Protein AF-A0A9K3H9P5-F1 (afdb_monomer_lite)

Structure (mmCIF, N/CA/C/O backbone):
data_AF-A0A9K3H9P5-F1
#
_entry.id   AF-A0A9K3H9P5-F1
#
loop_
_atom_site.group_PDB
_atom_site.id
_atom_site.type_symbol
_atom_site.label_atom_id
_atom_site.label_alt_id
_atom_site.label_comp_id
_atom_site.label_asym_id
_atom_site.label_entity_id
_atom_site.label_seq_id
_atom_site.pdbx_PDB_ins_code
_atom_site.Cartn_x
_atom_site.Cartn_y
_atom_site.Cartn_z
_atom_site.occupancy
_atom_site.B_iso_or_equiv
_atom_site.auth_seq_id
_atom_site.auth_comp_id
_atom_site.auth_asym_id
_atom_site.auth_atom_id
_atom_site.pdbx_PDB_model_num
ATOM 1 N N . MET A 1 1 ? -7.269 -19.040 4.824 1.00 66.69 1 MET A N 1
ATOM 2 C CA . MET A 1 1 ? -6.256 -19.480 3.832 1.00 66.69 1 MET A CA 1
ATOM 3 C C . MET A 1 1 ? -5.964 -18.325 2.887 1.00 66.69 1 MET A C 1
ATOM 5 O O . MET A 1 1 ? -6.893 -17.826 2.265 1.00 66.69 1 MET A O 1
ATOM 9 N N . MET A 1 2 ? -4.709 -17.875 2.817 1.00 79.00 2 MET A N 1
ATOM 10 C CA . MET A 1 2 ? -4.292 -16.757 1.960 1.00 79.00 2 MET A CA 1
ATOM 11 C C . MET A 1 2 ? -4.251 -17.195 0.491 1.00 79.00 2 MET A C 1
ATOM 13 O O . MET A 1 2 ? -3.777 -18.291 0.189 1.00 79.00 2 MET A O 1
ATOM 17 N N . ARG A 1 3 ? -4.756 -16.349 -0.413 1.00 87.69 3 ARG A N 1
ATOM 18 C CA . ARG A 1 3 ? -4.780 -16.605 -1.860 1.00 87.69 3 ARG A CA 1
ATOM 19 C C . ARG A 1 3 ? -3.902 -15.594 -2.581 1.00 87.69 3 ARG A C 1
ATOM 21 O O . ARG A 1 3 ? -3.906 -14.416 -2.242 1.00 87.69 3 ARG A O 1
ATOM 28 N N . PHE A 1 4 ? -3.178 -16.071 -3.585 1.00 90.00 4 PHE A N 1
ATOM 29 C CA . PHE A 1 4 ? -2.303 -15.254 -4.411 1.00 90.00 4 PHE A CA 1
ATOM 30 C C . PHE A 1 4 ? -2.855 -15.179 -5.825 1.00 90.00 4 PHE A C 1
ATOM 32 O O . PHE A 1 4 ? -3.209 -16.202 -6.408 1.00 90.00 4 PHE A O 1
ATOM 39 N N . TYR A 1 5 ? -2.873 -13.972 -6.380 1.00 92.44 5 TYR A N 1
ATOM 40 C CA . TYR A 1 5 ? -3.270 -13.722 -7.758 1.00 92.44 5 TYR A CA 1
ATOM 41 C C . TYR A 1 5 ? -2.180 -12.916 -8.454 1.00 92.44 5 TYR A C 1
ATOM 43 O O . TYR A 1 5 ? -1.547 -12.049 -7.849 1.00 92.44 5 TYR A O 1
ATOM 51 N N . LYS A 1 6 ? -1.966 -13.205 -9.736 1.00 93.62 6 LYS A N 1
ATOM 52 C CA . LYS A 1 6 ? -1.082 -12.438 -10.611 1.00 93.62 6 LYS A CA 1
ATOM 53 C C . LYS A 1 6 ? -1.911 -11.893 -11.762 1.00 93.62 6 LYS A C 1
ATOM 55 O O . LYS A 1 6 ? -2.620 -12.650 -12.418 1.00 93.62 6 LYS A O 1
ATOM 60 N N . VAL A 1 7 ? -1.782 -10.597 -12.015 1.00 93.94 7 VAL A N 1
ATOM 61 C CA . VAL A 1 7 ? -2.417 -9.925 -13.148 1.00 93.94 7 VAL A CA 1
ATOM 62 C C . VAL A 1 7 ? -1.309 -9.418 -14.062 1.00 93.94 7 VAL A C 1
ATOM 64 O O . VAL A 1 7 ? -0.428 -8.686 -13.616 1.00 93.94 7 VAL A O 1
ATOM 67 N N . ASN A 1 8 ? -1.318 -9.849 -15.322 1.00 94.19 8 ASN A N 1
ATOM 68 C CA . ASN A 1 8 ? -0.375 -9.360 -16.324 1.00 94.19 8 ASN A CA 1
ATOM 69 C C . ASN A 1 8 ? -0.980 -8.127 -16.989 1.00 94.19 8 ASN A C 1
ATOM 71 O O . ASN A 1 8 ? -2.064 -8.219 -17.560 1.00 94.19 8 ASN A O 1
ATOM 75 N N . LEU A 1 9 ? -0.287 -6.99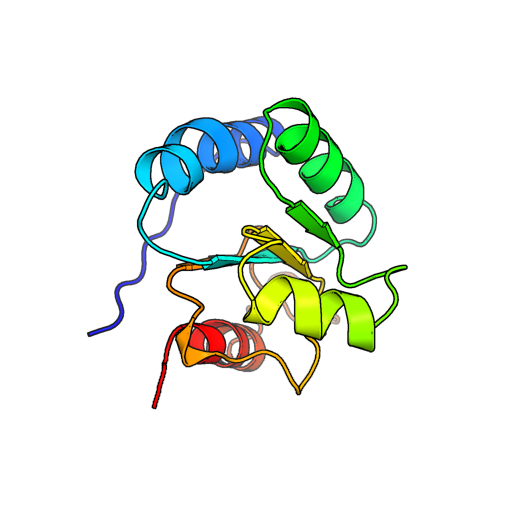4 -16.899 1.00 94.38 9 LEU A N 1
ATOM 76 C CA . LEU A 1 9 ? -0.742 -5.718 -17.441 1.00 94.38 9 LEU A CA 1
ATOM 77 C C . LEU A 1 9 ? 0.349 -5.138 -18.349 1.00 94.38 9 LEU A C 1
ATOM 79 O O . LEU A 1 9 ? 1.528 -5.268 -18.011 1.00 94.38 9 LEU A O 1
ATOM 83 N N . PRO A 1 10 ? -0.026 -4.560 -19.502 1.00 93.69 10 PRO A N 1
ATOM 84 C CA . PRO A 1 10 ? 0.934 -4.161 -20.532 1.00 93.69 10 PRO A CA 1
ATOM 85 C C . PRO A 1 10 ? 1.753 -2.923 -20.152 1.00 93.69 10 PRO A C 1
ATOM 87 O O . PRO A 1 10 ? 2.893 -2.788 -20.588 1.00 93.69 10 PRO A O 1
ATOM 90 N N . ASP A 1 11 ? 1.193 -2.037 -19.330 1.00 93.94 11 ASP A N 1
ATOM 91 C CA . ASP A 1 11 ? 1.782 -0.743 -19.007 1.00 93.94 11 ASP A CA 1
ATOM 92 C C . ASP A 1 11 ? 1.335 -0.232 -17.624 1.00 93.94 11 ASP A C 1
ATOM 94 O O . ASP A 1 11 ? 0.518 -0.841 -16.927 1.00 93.94 11 ASP A O 1
ATOM 98 N N . GLU A 1 12 ? 1.906 0.900 -17.222 1.00 91.00 12 GLU A N 1
ATOM 99 C CA . GLU A 1 12 ? 1.686 1.535 -15.925 1.00 91.00 12 GLU A CA 1
ATOM 100 C C . GLU A 1 12 ? 0.262 2.093 -15.759 1.00 91.00 12 GLU A C 1
ATOM 102 O O . GLU A 1 12 ? -0.357 1.920 -14.708 1.00 91.00 12 GLU A O 1
ATOM 107 N N . GLN A 1 13 ? -0.301 2.690 -16.811 1.00 93.19 13 GLN A N 1
ATOM 108 C CA . GLN A 1 13 ? -1.662 3.224 -16.797 1.00 93.19 13 GLN A CA 1
ATOM 109 C C . GLN A 1 13 ? -2.681 2.096 -16.607 1.00 93.19 13 GLN A C 1
ATOM 111 O O . GLN A 1 13 ? -3.643 2.229 -15.843 1.00 93.19 13 GLN A O 1
ATOM 116 N N . SER A 1 14 ? -2.438 0.953 -17.248 1.00 96.06 14 SER A N 1
ATOM 117 C CA . SER A 1 14 ? -3.235 -0.260 -17.084 1.00 96.06 14 SER A CA 1
ATOM 118 C C . SER A 1 14 ? -3.204 -0.781 -15.640 1.00 96.06 14 SER A C 1
ATOM 120 O O . SER A 1 14 ? -4.242 -1.209 -15.132 1.00 96.06 14 SER A O 1
ATOM 122 N N . LYS A 1 15 ? -2.061 -0.705 -14.933 1.00 95.25 15 LYS A N 1
ATOM 123 C CA . LYS A 1 15 ? -1.980 -1.055 -13.497 1.00 95.25 15 LYS A CA 1
ATOM 124 C C . LYS A 1 15 ? -2.867 -0.170 -12.640 1.00 95.25 15 LYS A C 1
ATOM 126 O O . LYS A 1 15 ? -3.657 -0.696 -11.856 1.00 95.25 15 LYS A O 1
ATOM 131 N N . ILE A 1 16 ? -2.749 1.148 -12.801 1.00 94.62 16 ILE A N 1
ATOM 132 C CA . ILE A 1 16 ? -3.536 2.128 -12.043 1.00 94.62 16 ILE A CA 1
ATOM 133 C C . ILE A 1 16 ? -5.028 1.879 -12.276 1.00 94.62 16 ILE A C 1
ATOM 135 O O . ILE A 1 16 ? -5.782 1.718 -11.319 1.00 94.62 16 ILE A O 1
ATOM 139 N N . THR A 1 17 ? -5.427 1.745 -13.542 1.00 94.56 17 THR A N 1
ATOM 140 C CA . THR A 1 17 ? -6.818 1.498 -13.952 1.00 94.56 17 THR A CA 1
ATOM 141 C C . THR A 1 17 ? -7.373 0.222 -13.319 1.00 94.56 17 THR A C 1
ATOM 143 O O . THR A 1 17 ? -8.454 0.233 -12.742 1.00 94.56 17 THR A O 1
ATOM 146 N N . VAL A 1 18 ? -6.630 -0.887 -13.360 1.00 95.06 18 VAL A N 1
ATOM 147 C CA . VAL A 1 18 ? -7.090 -2.160 -12.781 1.00 95.06 18 VAL A CA 1
ATOM 148 C C . VAL A 1 18 ? -7.163 -2.108 -11.258 1.00 95.06 18 VAL A C 1
ATOM 150 O O . VAL A 1 18 ? -8.109 -2.648 -10.681 1.00 95.06 18 VAL A O 1
ATOM 153 N N . ILE A 1 19 ? -6.202 -1.462 -10.596 1.00 94.25 19 ILE A N 1
ATOM 154 C CA . ILE A 1 19 ? -6.248 -1.293 -9.141 1.00 94.25 19 ILE A CA 1
ATOM 155 C C . ILE A 1 19 ? -7.484 -0.493 -8.750 1.00 94.25 19 ILE A C 1
ATOM 157 O O . ILE A 1 19 ? -8.250 -0.938 -7.903 1.00 94.25 19 ILE A O 1
ATOM 161 N N . ARG A 1 20 ? -7.702 0.640 -9.410 1.00 92.44 20 ARG A N 1
ATOM 162 C CA . ARG A 1 20 ? -8.805 1.558 -9.148 1.00 92.44 20 ARG A CA 1
ATOM 163 C C . ARG A 1 20 ? -10.174 0.945 -9.457 1.00 92.44 20 ARG A C 1
ATOM 165 O O . ARG A 1 20 ? -11.023 0.894 -8.577 1.00 92.44 20 ARG A O 1
ATOM 172 N N . ASP A 1 21 ? -10.378 0.446 -10.675 1.00 91.12 21 ASP A N 1
ATOM 173 C CA . ASP A 1 21 ? -11.717 0.108 -11.192 1.00 91.12 21 ASP A CA 1
ATOM 174 C C . ASP A 1 21 ? -12.128 -1.340 -10.946 1.00 91.12 21 ASP A C 1
ATOM 176 O O . ASP A 1 21 ? -13.293 -1.697 -11.110 1.00 91.12 21 ASP A O 1
ATOM 180 N N . LYS A 1 22 ? -11.170 -2.209 -10.614 1.00 91.06 22 LYS A N 1
ATOM 181 C CA . LYS A 1 22 ? -11.443 -3.630 -10.381 1.00 91.06 22 LYS A CA 1
ATOM 182 C C . LYS A 1 22 ? -11.070 -4.031 -8.970 1.00 91.06 22 LYS A C 1
ATOM 184 O O . LYS A 1 22 ? -11.921 -4.516 -8.243 1.00 91.06 22 LYS A O 1
ATOM 189 N N . ILE A 1 23 ? -9.813 -3.853 -8.572 1.00 90.75 23 ILE A N 1
ATOM 190 C CA . ILE A 1 23 ? -9.333 -4.402 -7.298 1.00 90.75 23 ILE A CA 1
ATOM 191 C C . ILE A 1 23 ? -9.959 -3.666 -6.109 1.00 90.75 23 ILE A C 1
ATOM 193 O O . ILE A 1 23 ? -10.508 -4.313 -5.223 1.00 90.75 23 ILE A O 1
ATOM 197 N N . LEU A 1 24 ? -9.888 -2.334 -6.092 1.00 90.25 24 LEU A N 1
ATOM 198 C CA . LEU A 1 24 ? -10.419 -1.519 -5.002 1.00 90.25 24 LEU A CA 1
ATOM 199 C C . LEU A 1 24 ? -11.943 -1.396 -5.075 1.00 90.25 24 LEU A C 1
ATOM 201 O O . LEU A 1 24 ? -12.585 -1.540 -4.042 1.00 90.25 24 LEU A O 1
ATOM 205 N N . ALA A 1 25 ? -12.518 -1.258 -6.274 1.00 85.50 25 ALA A N 1
ATOM 206 C CA . ALA A 1 25 ? -13.970 -1.203 -6.461 1.00 85.50 25 ALA A CA 1
ATOM 207 C C . ALA A 1 25 ? -14.679 -2.499 -6.020 1.00 85.50 25 ALA A C 1
ATOM 209 O O . ALA A 1 25 ? -15.666 -2.454 -5.296 1.00 85.50 25 ALA A O 1
ATOM 210 N N . LEU A 1 26 ? -14.150 -3.680 -6.378 1.00 78.94 26 LEU A N 1
ATOM 211 C CA . LEU A 1 26 ? -14.668 -4.959 -5.855 1.00 78.94 26 LEU A CA 1
ATOM 212 C C . LEU A 1 26 ? -14.342 -5.150 -4.365 1.00 78.94 26 LEU A C 1
ATOM 214 O O . LEU A 1 26 ? -14.943 -5.991 -3.698 1.00 78.94 26 LEU A O 1
ATOM 218 N N . GLY A 1 27 ? -13.355 -4.404 -3.867 1.00 68.50 27 GLY A N 1
ATOM 219 C CA . GLY A 1 27 ? -12.904 -4.391 -2.484 1.00 68.50 27 GLY A CA 1
ATOM 220 C C . GLY A 1 27 ? -13.684 -3.450 -1.567 1.00 68.50 27 GLY A C 1
ATOM 221 O O . GLY A 1 27 ? -13.408 -3.452 -0.363 1.00 68.50 27 GLY A O 1
ATOM 222 N N . GLU A 1 28 ? -14.643 -2.668 -2.077 1.00 61.47 28 GLU A N 1
ATOM 223 C CA . GLU A 1 28 ? -15.514 -1.815 -1.264 1.00 61.47 28 GLU A CA 1
ATOM 224 C C . GLU A 1 28 ? -16.333 -2.680 -0.291 1.00 61.47 28 GLU A C 1
ATOM 226 O O . GLU A 1 28 ? -17.345 -3.281 -0.631 1.00 61.47 28 GLU A O 1
ATOM 231 N N . GLY A 1 29 ? -15.826 -2.804 0.940 1.00 62.12 29 GLY A N 1
ATOM 232 C CA . GLY A 1 29 ? -16.391 -3.644 2.004 1.00 62.12 29 GLY A CA 1
ATOM 233 C C . GLY A 1 29 ? -15.444 -4.721 2.544 1.00 62.12 29 GLY A C 1
ATOM 234 O O . GLY A 1 29 ? -15.706 -5.274 3.607 1.00 62.12 29 GLY A O 1
ATOM 235 N N . ILE A 1 30 ? -14.315 -4.982 1.875 1.00 65.25 30 ILE A N 1
ATOM 236 C CA . ILE A 1 30 ? -13.387 -6.069 2.233 1.00 65.25 30 ILE A CA 1
ATOM 237 C C . ILE A 1 30 ? -12.394 -5.661 3.336 1.00 65.25 30 ILE A C 1
ATOM 239 O O . ILE A 1 30 ? -11.838 -6.535 3.985 1.00 65.25 30 ILE A O 1
ATOM 243 N N . GLY A 1 31 ? -12.220 -4.363 3.609 1.00 77.94 31 GLY A N 1
ATOM 244 C CA . GLY A 1 31 ? -11.386 -3.846 4.704 1.00 77.94 31 GLY A CA 1
ATOM 245 C C . GLY A 1 31 ? -10.344 -2.841 4.223 1.00 77.94 31 GLY A C 1
ATOM 246 O O . GLY A 1 31 ? -10.669 -1.993 3.381 1.00 77.94 31 GLY A O 1
ATOM 247 N N . GLN A 1 32 ? -9.128 -2.897 4.771 1.00 90.56 32 GLN A N 1
ATOM 248 C CA . GLN A 1 32 ? -8.031 -1.992 4.411 1.00 90.56 32 GLN A CA 1
ATOM 249 C C . GLN A 1 32 ? -7.005 -2.662 3.497 1.00 90.56 32 GLN A C 1
ATOM 251 O O . GLN A 1 32 ? -6.786 -3.876 3.551 1.00 90.56 32 GLN A O 1
ATOM 256 N N . THR A 1 33 ? -6.371 -1.854 2.649 1.00 92.12 33 THR A N 1
ATOM 257 C CA . THR A 1 33 ? -5.428 -2.308 1.624 1.00 92.12 33 THR A CA 1
ATOM 258 C C . THR A 1 33 ? -4.0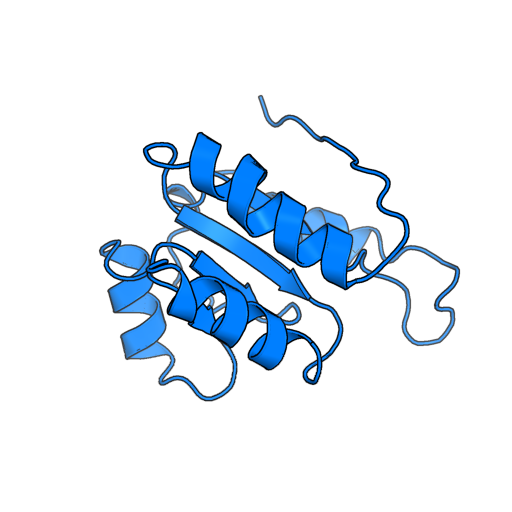72 -1.640 1.791 1.00 92.12 33 THR A C 1
ATOM 260 O O . THR A 1 33 ? -3.993 -0.424 1.961 1.00 92.12 33 THR A O 1
ATOM 263 N N . ILE A 1 34 ? -2.997 -2.421 1.660 1.00 93.38 34 ILE A N 1
ATOM 264 C CA . ILE A 1 34 ? -1.636 -1.889 1.520 1.00 93.38 34 ILE A CA 1
ATOM 265 C C . ILE A 1 34 ? -1.144 -2.140 0.096 1.00 93.38 34 ILE A C 1
ATOM 267 O O . ILE A 1 34 ? -1.149 -3.274 -0.384 1.00 93.38 34 ILE A O 1
ATOM 271 N N . ILE A 1 35 ? -0.690 -1.082 -0.571 1.00 94.50 35 ILE A N 1
ATOM 272 C CA . ILE A 1 35 ? -0.103 -1.131 -1.907 1.00 94.50 35 ILE A CA 1
ATOM 273 C C . ILE A 1 35 ? 1.396 -0.850 -1.807 1.00 94.50 35 ILE A C 1
ATOM 275 O O . ILE A 1 35 ? 1.821 0.247 -1.447 1.00 94.50 35 ILE A O 1
ATOM 279 N N . PHE A 1 36 ? 2.211 -1.839 -2.160 1.00 95.12 36 PHE A N 1
ATOM 280 C CA . PHE A 1 36 ? 3.661 -1.709 -2.193 1.00 95.12 36 PHE A CA 1
ATOM 281 C C . PHE A 1 36 ? 4.154 -1.308 -3.581 1.00 95.12 36 PHE A C 1
ATOM 283 O O . PHE A 1 36 ? 3.961 -2.042 -4.553 1.00 95.12 36 PHE A O 1
ATOM 290 N N . VAL A 1 37 ? 4.840 -0.171 -3.651 1.00 93.88 37 VAL A N 1
ATOM 291 C CA . VAL A 1 37 ? 5.493 0.375 -4.849 1.00 93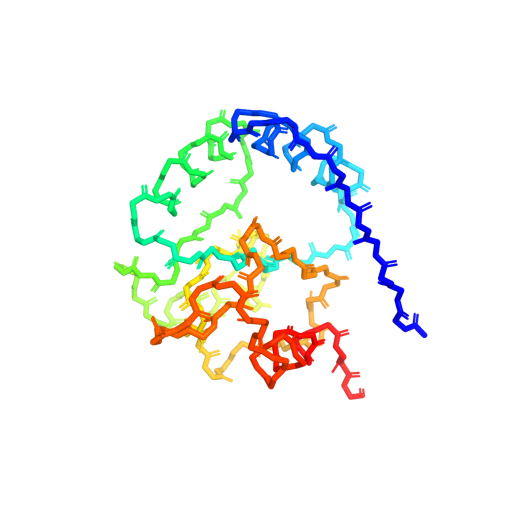.88 37 VAL A CA 1
ATOM 292 C C . VAL A 1 37 ? 7.006 0.383 -4.651 1.00 93.88 37 VAL A C 1
ATOM 294 O O . VAL A 1 37 ? 7.499 0.500 -3.536 1.00 93.88 37 VAL A O 1
ATOM 297 N N . ARG A 1 38 ? 7.789 0.276 -5.722 1.00 88.44 38 ARG A N 1
ATOM 298 C CA . ARG A 1 38 ? 9.257 0.321 -5.634 1.00 88.44 38 ARG A CA 1
ATOM 299 C C . ARG A 1 38 ? 9.774 1.757 -5.638 1.00 88.44 38 ARG A C 1
ATOM 301 O O . ARG A 1 38 ? 10.745 2.075 -4.959 1.00 88.44 38 ARG A O 1
ATOM 308 N N . SER A 1 39 ? 9.160 2.618 -6.448 1.00 83.31 39 SER A N 1
ATOM 309 C CA . SER A 1 39 ? 9.668 3.961 -6.728 1.00 83.31 39 SER A CA 1
ATOM 310 C C . SER A 1 39 ? 8.915 5.039 -5.960 1.00 83.31 39 SER A C 1
ATOM 312 O O . SER A 1 39 ? 7.693 5.150 -6.062 1.00 83.31 39 SER A O 1
AT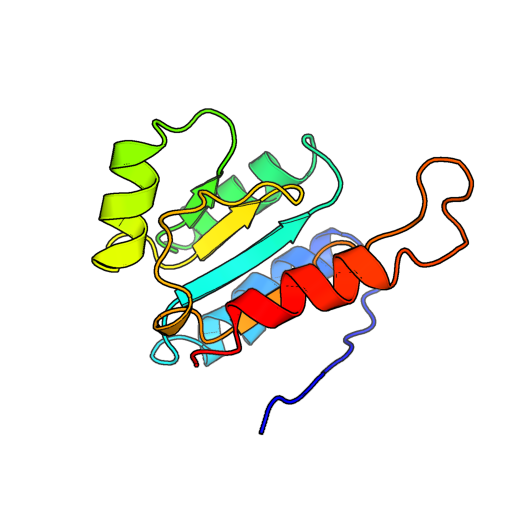OM 314 N N . LYS A 1 40 ? 9.668 5.936 -5.311 1.00 81.44 40 LYS A N 1
ATOM 315 C CA . LYS A 1 40 ? 9.127 7.178 -4.733 1.00 81.44 40 LYS A CA 1
ATOM 316 C C . LYS A 1 40 ? 8.508 8.112 -5.780 1.00 81.44 40 LYS A C 1
ATOM 318 O O . LYS A 1 40 ? 7.797 9.032 -5.412 1.00 81.44 40 LYS A O 1
ATOM 323 N N . ARG A 1 41 ? 8.786 7.901 -7.074 1.00 87.00 41 ARG A N 1
ATOM 324 C CA . ARG A 1 41 ? 8.189 8.681 -8.173 1.00 87.00 41 ARG A CA 1
ATOM 325 C C . ARG A 1 41 ? 6.805 8.165 -8.564 1.00 87.00 41 ARG A C 1
ATOM 327 O O . ARG A 1 41 ? 5.960 8.961 -8.940 1.00 87.00 41 ARG A O 1
ATOM 334 N N . THR A 1 42 ? 6.577 6.856 -8.460 1.00 89.69 42 THR A N 1
ATOM 335 C CA . THR A 1 42 ? 5.288 6.227 -8.791 1.00 89.69 42 THR A CA 1
ATOM 336 C C . THR A 1 42 ? 4.270 6.415 -7.670 1.00 89.69 42 THR A C 1
ATOM 338 O O . THR A 1 42 ? 3.084 6.570 -7.938 1.00 89.69 42 THR A O 1
ATOM 341 N N . ALA A 1 43 ? 4.726 6.436 -6.413 1.00 92.38 43 ALA A N 1
ATOM 342 C CA . ALA A 1 43 ? 3.840 6.527 -5.253 1.00 92.38 43 ALA A CA 1
ATOM 343 C C . ALA A 1 43 ? 2.896 7.754 -5.292 1.00 92.38 43 ALA A C 1
ATOM 345 O O . ALA A 1 43 ? 1.694 7.552 -5.130 1.00 92.38 43 ALA A O 1
ATOM 346 N N . PRO A 1 44 ? 3.376 8.987 -5.570 1.00 93.50 44 PRO A N 1
ATOM 347 C CA . PRO A 1 44 ? 2.516 10.167 -5.662 1.00 93.50 44 PRO A CA 1
ATOM 348 C C . PRO A 1 44 ? 1.522 10.105 -6.822 1.00 93.50 44 PRO A C 1
ATOM 350 O O . PRO A 1 44 ? 0.371 10.473 -6.640 1.00 93.50 44 PRO A O 1
ATOM 353 N N . ILE A 1 45 ? 1.938 9.573 -7.976 1.00 93.56 45 ILE A N 1
ATOM 354 C CA . ILE A 1 45 ? 1.076 9.430 -9.161 1.00 93.56 45 ILE A CA 1
ATOM 355 C C . ILE A 1 45 ? -0.089 8.484 -8.855 1.00 93.56 45 ILE A C 1
ATOM 357 O O . ILE A 1 45 ? -1.243 8.790 -9.138 1.00 93.56 45 ILE A O 1
ATOM 361 N N . LEU A 1 46 ? 0.204 7.334 -8.237 1.00 95.50 46 LEU A N 1
ATOM 362 C CA . LEU A 1 46 ? -0.834 6.394 -7.825 1.00 95.50 46 LEU A CA 1
ATOM 363 C C . LEU A 1 46 ? -1.738 6.994 -6.741 1.00 95.50 46 LEU A C 1
ATOM 365 O O . LEU A 1 46 ? -2.947 6.791 -6.780 1.00 95.50 46 LEU A O 1
ATOM 369 N N . HIS A 1 47 ? -1.164 7.719 -5.779 1.00 95.81 47 HIS A N 1
ATOM 370 C CA . HIS A 1 47 ? -1.929 8.397 -4.737 1.00 95.81 47 HIS A CA 1
ATOM 371 C C . HIS A 1 47 ? -2.928 9.392 -5.331 1.00 95.81 47 HIS A C 1
ATOM 373 O O . HIS A 1 47 ? -4.107 9.311 -5.012 1.00 95.81 47 HIS A O 1
ATOM 379 N N . GLU A 1 48 ? -2.470 10.294 -6.201 1.00 95.69 48 GLU A N 1
ATOM 380 C CA . GLU A 1 48 ? -3.313 11.289 -6.868 1.00 95.69 48 GLU A CA 1
ATOM 381 C C . GLU A 1 48 ? -4.433 10.612 -7.664 1.00 95.69 48 GLU A C 1
ATOM 383 O O . GLU A 1 48 ? -5.605 10.882 -7.416 1.00 95.69 48 GLU A O 1
ATOM 388 N N . ALA A 1 49 ? -4.096 9.620 -8.494 1.00 95.00 49 ALA A N 1
ATOM 389 C CA . ALA A 1 49 ? -5.081 8.891 -9.287 1.00 95.00 49 ALA A CA 1
ATOM 390 C C . ALA A 1 49 ? -6.163 8.201 -8.434 1.00 95.00 49 ALA A C 1
ATOM 392 O O . ALA A 1 49 ? -7.320 8.133 -8.846 1.00 95.00 49 ALA A O 1
ATOM 393 N N . LEU A 1 50 ? -5.814 7.669 -7.258 1.00 95.19 50 LEU A N 1
ATOM 394 C CA . LEU A 1 50 ? -6.787 7.057 -6.348 1.00 95.19 50 LEU A CA 1
ATOM 395 C C . LEU A 1 50 ? -7.587 8.110 -5.563 1.00 95.19 50 LEU A C 1
ATOM 397 O O . LEU A 1 50 ? -8.799 7.960 -5.415 1.00 95.19 50 LEU A O 1
ATOM 401 N N . ALA A 1 51 ? -6.937 9.177 -5.097 1.00 95.31 51 ALA A N 1
ATOM 402 C CA . ALA A 1 51 ? -7.571 10.251 -4.336 1.00 95.31 51 ALA A CA 1
ATOM 403 C C . ALA A 1 51 ? -8.607 11.017 -5.175 1.00 95.31 51 ALA A C 1
ATOM 405 O O . ALA A 1 51 ? -9.710 11.273 -4.696 1.00 95.31 51 ALA A O 1
ATOM 406 N N . GLU A 1 52 ? -8.300 11.311 -6.442 1.00 95.38 52 GLU A N 1
ATOM 407 C CA . GLU A 1 52 ? -9.227 11.955 -7.387 1.00 95.38 52 GLU A CA 1
ATOM 408 C C . GLU A 1 52 ? -10.514 11.148 -7.609 1.00 95.38 52 GLU A C 1
ATOM 410 O O . GLU A 1 52 ? -11.555 11.711 -7.936 1.00 95.38 52 GLU A O 1
ATOM 415 N N . HIS A 1 53 ? -10.461 9.831 -7.396 1.00 91.75 53 HIS A N 1
ATOM 416 C CA . HIS A 1 53 ? -11.610 8.933 -7.523 1.00 91.75 53 HIS A CA 1
ATOM 417 C C . HIS A 1 53 ? -12.307 8.664 -6.182 1.00 91.75 53 HIS A C 1
ATOM 419 O O . HIS A 1 53 ? -13.148 7.775 -6.093 1.00 91.75 53 HIS A O 1
ATOM 425 N N . GLY A 1 54 ? -11.974 9.431 -5.140 1.00 91.75 54 GLY A N 1
ATOM 426 C CA . GLY A 1 54 ? -12.654 9.394 -3.847 1.00 91.75 54 GLY A CA 1
ATOM 427 C C . GLY A 1 54 ? -12.157 8.316 -2.883 1.00 91.75 54 GLY A C 1
ATOM 428 O O . GLY A 1 54 ? -12.739 8.151 -1.811 1.00 91.75 54 GLY A O 1
ATOM 429 N N . TYR A 1 55 ? -11.079 7.594 -3.206 1.00 92.81 55 TYR A N 1
ATOM 430 C CA . TYR A 1 55 ? -10.502 6.641 -2.261 1.00 92.81 55 TYR A CA 1
ATOM 431 C C . TYR A 1 55 ? -9.810 7.372 -1.106 1.00 92.81 55 TYR A C 1
ATOM 433 O O . TYR A 1 55 ? -8.976 8.250 -1.318 1.00 92.81 55 TYR A O 1
ATOM 441 N N . ALA A 1 56 ? -10.094 6.949 0.129 1.00 93.44 56 ALA A N 1
ATOM 442 C CA . ALA A 1 56 ? -9.368 7.394 1.315 1.00 93.44 56 ALA A CA 1
ATOM 443 C C . ALA A 1 56 ? -7.955 6.784 1.329 1.00 93.44 56 ALA A C 1
ATOM 445 O O . ALA A 1 56 ? -7.717 5.722 1.916 1.00 93.44 56 ALA A O 1
ATOM 446 N N . VAL A 1 57 ? -7.035 7.428 0.613 1.00 94.81 57 VAL A N 1
ATOM 447 C CA . VAL A 1 57 ? -5.671 6.960 0.364 1.00 94.81 57 VAL A CA 1
ATOM 448 C C . VAL A 1 57 ? -4.640 7.862 1.037 1.00 94.81 57 VAL A C 1
ATOM 450 O O . VAL A 1 57 ? -4.840 9.065 1.158 1.00 94.81 57 VAL A O 1
ATOM 453 N N . THR A 1 58 ? -3.522 7.282 1.471 1.00 94.75 58 THR A N 1
ATOM 454 C CA . THR A 1 58 ? -2.354 8.043 1.929 1.00 94.75 58 THR A CA 1
ATOM 455 C C . THR A 1 58 ? -1.043 7.382 1.511 1.00 94.75 58 THR A C 1
ATOM 457 O O . THR A 1 58 ? -0.998 6.207 1.130 1.00 94.75 58 THR A O 1
ATOM 460 N N . LEU A 1 59 ? 0.048 8.131 1.641 1.00 92.81 59 LEU A N 1
ATOM 461 C CA . LEU A 1 59 ? 1.416 7.661 1.454 1.00 92.81 59 LEU A CA 1
ATOM 462 C C . LEU A 1 59 ? 2.096 7.492 2.811 1.00 92.81 59 LEU A C 1
ATOM 464 O O . LEU A 1 59 ? 1.951 8.327 3.689 1.00 92.81 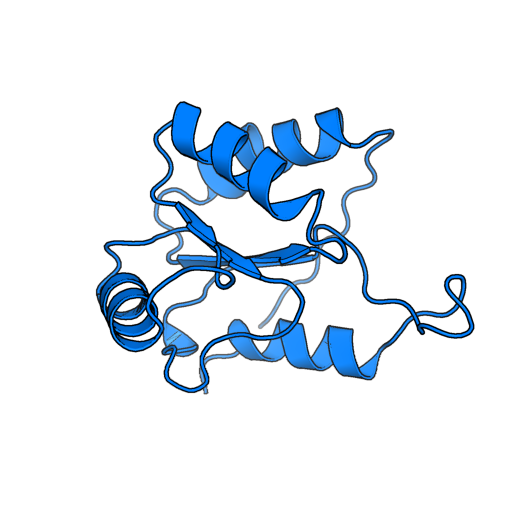59 LEU A O 1
ATOM 468 N N . THR A 1 60 ? 2.920 6.457 2.987 1.00 89.44 60 THR A N 1
ATOM 469 C CA . THR A 1 60 ? 3.743 6.378 4.214 1.00 89.44 60 THR A CA 1
ATOM 470 C C . THR A 1 60 ? 4.823 7.464 4.258 1.00 89.44 60 THR A C 1
ATOM 472 O O . THR A 1 60 ? 5.275 7.874 5.325 1.00 89.44 60 THR A O 1
ATOM 475 N N . GLN A 1 61 ? 5.286 7.915 3.093 1.00 85.44 61 GLN A N 1
ATOM 476 C CA . GLN A 1 61 ? 6.336 8.922 2.989 1.00 85.44 61 GLN A CA 1
ATOM 477 C C . GLN A 1 61 ? 5.736 10.325 3.060 1.00 85.44 61 GLN A C 1
ATOM 479 O O . GLN A 1 61 ? 4.815 10.634 2.314 1.00 85.44 61 GLN A O 1
ATOM 484 N N . GLY A 1 62 ? 6.299 11.179 3.916 1.00 83.12 62 GLY A N 1
ATOM 485 C CA . GLY A 1 62 ? 5.862 12.571 4.062 1.00 83.12 62 GLY A CA 1
ATOM 486 C C . GLY A 1 62 ? 4.665 12.772 4.996 1.00 83.12 62 GLY A C 1
ATOM 487 O O . GLY A 1 62 ? 4.308 13.915 5.259 1.00 83.12 62 GLY A O 1
ATOM 488 N N . SER A 1 63 ? 4.080 11.700 5.534 1.00 85.00 63 SER A N 1
ATOM 489 C CA . SER A 1 63 ? 3.028 11.780 6.549 1.00 85.00 63 SER A CA 1
ATOM 490 C C . SER A 1 63 ? 3.590 11.700 7.965 1.00 85.00 63 SER A C 1
ATOM 492 O O . SER A 1 63 ? 4.585 11.018 8.225 1.00 85.00 63 SER A O 1
ATOM 494 N N . ASP A 1 64 ? 2.905 12.369 8.891 1.00 89.00 64 ASP A N 1
ATOM 495 C CA . ASP A 1 64 ? 3.082 12.141 10.321 1.00 89.00 64 ASP A CA 1
ATOM 496 C C . ASP A 1 64 ? 2.748 10.675 10.637 1.00 89.00 64 ASP A C 1
ATOM 498 O O . ASP A 1 64 ? 1.678 10.178 10.273 1.00 89.00 64 ASP A O 1
ATOM 502 N N . ARG A 1 65 ? 3.695 9.964 11.254 1.00 86.81 65 ARG A N 1
ATOM 503 C CA . ARG A 1 65 ? 3.608 8.510 11.451 1.00 86.81 65 ARG A CA 1
ATOM 504 C C . ARG A 1 65 ? 2.539 8.133 12.466 1.00 86.81 65 ARG A C 1
ATOM 506 O O . ARG A 1 65 ? 1.869 7.122 12.259 1.00 86.81 65 ARG A O 1
ATOM 513 N N . ASP A 1 66 ? 2.380 8.924 13.520 1.00 89.25 66 ASP A N 1
ATOM 514 C CA . ASP A 1 66 ? 1.444 8.635 14.604 1.00 89.25 66 ASP A CA 1
ATOM 515 C C . ASP A 1 66 ? 0.022 8.880 14.113 1.00 89.25 66 ASP A C 1
ATOM 517 O O . ASP A 1 66 ? -0.854 8.025 14.267 1.00 89.25 66 ASP A O 1
ATOM 521 N N . LYS A 1 67 ? -0.181 9.998 13.405 1.00 90.88 67 LYS A N 1
ATOM 522 C CA . LYS A 1 67 ? -1.454 10.290 12.748 1.00 90.88 67 LYS A CA 1
ATOM 523 C C . LYS A 1 67 ? -1.799 9.239 11.696 1.00 90.88 67 LYS A C 1
ATOM 525 O O . LYS A 1 67 ? -2.904 8.714 11.719 1.00 90.88 67 LYS A O 1
ATOM 530 N N . LEU A 1 68 ? -0.864 8.889 10.809 1.00 91.38 68 LEU A N 1
ATOM 531 C CA . LEU A 1 68 ? -1.090 7.873 9.776 1.00 91.38 68 LEU A CA 1
ATOM 532 C C . LEU A 1 68 ? -1.471 6.529 10.388 1.00 91.38 68 LEU A C 1
ATOM 534 O O . LEU A 1 68 ? -2.390 5.878 9.906 1.00 91.38 68 LEU A O 1
ATOM 538 N N . THR A 1 69 ? -0.766 6.115 11.439 1.00 90.44 69 THR A N 1
ATOM 539 C CA . THR A 1 69 ? -1.047 4.856 12.131 1.00 90.44 69 THR A CA 1
ATOM 540 C C . THR A 1 69 ? -2.437 4.880 12.743 1.00 90.44 69 THR A C 1
ATOM 542 O O . THR A 1 69 ? -3.194 3.932 12.563 1.00 90.44 69 THR A O 1
ATOM 545 N N . LYS A 1 70 ? -2.789 5.965 13.437 1.00 92.06 70 LYS A N 1
ATOM 546 C CA . LYS A 1 70 ? -4.111 6.132 14.035 1.00 92.06 70 LYS A CA 1
ATOM 547 C C . LYS A 1 70 ? -5.208 6.108 12.967 1.00 92.06 70 LYS A C 1
ATOM 549 O O . LYS A 1 70 ? -6.121 5.298 13.078 1.00 92.06 70 LYS A O 1
ATOM 554 N N . ASP A 1 71 ? -5.087 6.947 11.942 1.00 93.12 71 ASP A N 1
ATOM 555 C CA . ASP A 1 71 ? -6.091 7.115 10.887 1.00 93.12 71 ASP A CA 1
ATOM 556 C C . ASP A 1 71 ? -6.212 5.856 10.008 1.00 93.12 71 ASP A C 1
ATOM 558 O O . ASP A 1 71 ? -7.266 5.562 9.448 1.00 93.12 71 ASP A O 1
ATOM 562 N N . PHE A 1 72 ? -5.136 5.075 9.874 1.00 91.94 72 PHE A N 1
ATOM 563 C CA . PHE A 1 72 ? -5.224 3.748 9.283 1.00 91.94 72 PHE A CA 1
ATOM 564 C C . PHE A 1 72 ? -5.921 2.793 10.260 1.00 91.94 72 PHE A C 1
ATOM 566 O O . PHE A 1 72 ? -6.956 2.248 9.920 1.00 91.94 72 PHE A O 1
ATOM 573 N N . ASN A 1 73 ? -5.464 2.625 11.497 1.00 90.38 73 ASN A N 1
ATOM 574 C CA . ASN A 1 73 ? -6.067 1.662 12.430 1.00 90.38 73 ASN A CA 1
ATOM 575 C C . ASN A 1 73 ? -7.557 1.929 12.737 1.00 90.38 73 ASN A C 1
ATOM 577 O O . ASN A 1 73 ? -8.303 0.980 12.988 1.00 90.38 73 ASN A O 1
ATOM 581 N N . ASP A 1 74 ? -8.004 3.190 12.708 1.00 92.00 74 ASP A N 1
ATOM 582 C CA . ASP A 1 74 ? -9.415 3.566 12.886 1.00 92.00 74 ASP A CA 1
ATOM 583 C C . ASP A 1 74 ? -10.260 3.456 11.598 1.00 92.00 74 ASP A C 1
ATOM 585 O O . ASP A 1 74 ? -11.488 3.539 11.648 1.00 92.00 74 ASP A O 1
ATOM 589 N N . GLY A 1 75 ? -9.622 3.180 10.456 1.00 90.31 75 GLY A N 1
ATOM 590 C CA . GLY A 1 75 ? -10.268 2.958 9.165 1.00 90.31 75 GLY A CA 1
ATOM 591 C C . GLY A 1 75 ? -10.576 4.231 8.373 1.00 90.31 75 GLY A C 1
ATOM 592 O O . GLY A 1 75 ? -11.116 4.117 7.267 1.00 90.31 75 GLY A O 1
ATOM 593 N N . SER A 1 76 ? -10.208 5.414 8.883 1.00 92.62 76 SER A N 1
ATOM 594 C CA . SER A 1 76 ? -10.314 6.688 8.156 1.00 92.62 76 SER A CA 1
ATOM 595 C C . SER A 1 76 ? -9.500 6.672 6.862 1.00 92.62 76 SER A C 1
ATOM 597 O O . SER A 1 76 ? -9.903 7.269 5.869 1.00 92.62 76 SER A O 1
ATOM 599 N N . ILE A 1 77 ? -8.378 5.949 6.850 1.00 92.81 77 ILE A N 1
ATOM 600 C CA . ILE A 1 77 ? -7.581 5.652 5.660 1.00 92.81 77 ILE A CA 1
ATOM 601 C C . ILE A 1 77 ? -7.817 4.195 5.272 1.00 92.81 77 ILE A C 1
ATOM 603 O O . ILE A 1 77 ? -7.552 3.268 6.035 1.00 92.81 77 ILE A O 1
ATOM 607 N N . ARG A 1 78 ? -8.286 3.975 4.045 1.00 91.81 78 ARG A N 1
ATOM 608 C CA . ARG A 1 78 ? -8.602 2.641 3.513 1.00 91.81 78 ARG A CA 1
ATOM 609 C C . ARG A 1 78 ? -7.482 2.066 2.659 1.00 91.81 78 ARG A C 1
ATOM 611 O O . ARG A 1 78 ? -7.353 0.844 2.583 1.00 91.81 78 ARG A O 1
ATOM 618 N N . VAL A 1 79 ? -6.671 2.923 2.041 1.00 94.00 79 VAL A N 1
ATOM 619 C CA . VAL A 1 79 ? -5.567 2.521 1.165 1.00 94.00 79 VAL A CA 1
ATOM 620 C C . VAL A 1 79 ? -4.268 3.177 1.626 1.00 94.00 79 VAL A C 1
ATOM 622 O O . VAL A 1 79 ? -4.157 4.398 1.677 1.00 94.00 79 VAL A O 1
ATOM 625 N N . LEU A 1 80 ? -3.258 2.367 1.929 1.00 94.06 80 LEU A N 1
ATOM 626 C CA . LEU A 1 80 ? -1.922 2.840 2.281 1.00 94.06 80 LEU A CA 1
ATOM 627 C C . LEU A 1 80 ? -0.926 2.467 1.186 1.00 94.06 80 LEU A C 1
ATOM 629 O O . LEU A 1 80 ? -0.726 1.287 0.906 1.00 94.06 80 LEU A O 1
ATOM 633 N N . ILE A 1 81 ? -0.258 3.456 0.598 1.00 94.81 81 ILE A N 1
ATOM 634 C CA . ILE A 1 81 ? 0.803 3.241 -0.393 1.00 94.81 81 ILE A CA 1
ATOM 635 C C . ILE A 1 81 ? 2.177 3.354 0.294 1.00 94.81 81 ILE A C 1
ATOM 637 O O . ILE A 1 81 ? 2.457 4.331 0.996 1.00 94.81 81 ILE A O 1
ATOM 641 N N . SER A 1 82 ? 3.058 2.365 0.093 1.00 91.94 82 SER A N 1
ATOM 642 C CA . SER A 1 82 ? 4.366 2.282 0.766 1.00 91.94 82 SER A CA 1
ATOM 643 C C . SER A 1 82 ? 5.488 1.719 -0.121 1.00 91.94 82 SER A C 1
ATOM 645 O O . SER A 1 82 ? 5.239 0.939 -1.034 1.00 91.94 82 SER A O 1
ATOM 647 N N . THR A 1 83 ? 6.744 2.081 0.176 1.00 85.81 83 THR A N 1
ATOM 648 C CA . THR A 1 83 ? 7.966 1.584 -0.491 1.00 85.81 83 THR A CA 1
ATOM 649 C C . THR A 1 83 ? 8.742 0.548 0.333 1.00 85.81 83 THR A C 1
ATOM 651 O O . THR A 1 83 ? 9.963 0.623 0.384 1.00 85.81 83 THR A O 1
ATOM 654 N N . ASP A 1 84 ? 8.059 -0.363 1.030 1.00 74.00 84 ASP A N 1
ATOM 655 C CA . ASP A 1 84 ? 8.617 -1.403 1.937 1.00 74.00 84 ASP A CA 1
ATOM 656 C C . ASP A 1 84 ? 8.843 -0.997 3.391 1.00 74.00 84 ASP A C 1
ATOM 658 O O . ASP A 1 84 ? 9.181 -1.838 4.223 1.00 74.00 84 ASP A O 1
ATOM 662 N N . VAL A 1 85 ? 8.588 0.264 3.732 1.00 68.69 85 VAL A N 1
ATOM 663 C CA . VAL A 1 85 ? 8.585 0.724 5.121 1.00 68.69 85 VAL A CA 1
ATOM 664 C C . VAL A 1 85 ? 7.156 1.060 5.492 1.00 68.69 85 VAL A C 1
ATOM 666 O O . VAL A 1 85 ? 6.618 2.073 5.056 1.00 68.69 85 VAL A O 1
ATOM 669 N N . VAL A 1 86 ? 6.544 0.204 6.297 1.00 70.50 86 VAL A N 1
ATOM 670 C CA . VAL A 1 86 ? 5.230 0.445 6.897 1.00 70.50 86 VAL A CA 1
ATOM 671 C C . VAL A 1 86 ? 5.444 0.796 8.371 1.00 70.50 86 VAL A C 1
ATOM 673 O O . VAL A 1 86 ? 6.430 0.358 8.974 1.00 70.50 86 VAL A O 1
ATOM 676 N N . ALA A 1 87 ? 4.581 1.633 8.953 1.00 64.25 87 ALA A N 1
ATOM 677 C CA . ALA A 1 87 ? 4.649 1.911 10.385 1.00 64.25 87 ALA A CA 1
ATOM 678 C C . ALA A 1 87 ? 4.472 0.600 11.173 1.00 64.25 87 ALA A C 1
ATOM 680 O O . ALA A 1 87 ? 3.606 -0.212 10.851 1.00 64.25 87 ALA A O 1
ATOM 681 N N . ARG A 1 88 ? 5.347 0.368 12.164 1.00 67.62 88 ARG A N 1
ATOM 682 C CA . ARG A 1 88 ? 5.346 -0.869 12.968 1.00 67.62 88 ARG A CA 1
ATOM 683 C C . ARG A 1 88 ? 4.037 -1.055 13.731 1.00 67.62 88 ARG A C 1
ATOM 685 O O . ARG A 1 88 ? 3.652 -2.188 13.983 1.00 67.62 88 ARG A O 1
ATOM 692 N N . ASP A 1 89 ? 3.379 0.055 14.032 1.00 79.25 89 ASP A N 1
ATOM 693 C CA . ASP A 1 89 ? 2.204 0.140 14.891 1.00 79.25 89 ASP A CA 1
ATOM 694 C C . ASP A 1 89 ? 0.880 0.018 14.113 1.00 79.25 89 ASP A C 1
ATOM 696 O O . ASP A 1 89 ? -0.200 0.229 14.665 1.00 79.25 89 ASP A O 1
ATOM 700 N N . ILE A 1 90 ? 0.943 -0.337 12.823 1.00 84.25 90 ILE A N 1
ATOM 701 C CA . ILE A 1 90 ? -0.251 -0.680 12.049 1.00 84.25 90 ILE A CA 1
ATOM 702 C C . ILE A 1 90 ? -0.782 -2.043 12.490 1.00 84.25 90 ILE A C 1
ATOM 704 O O . ILE A 1 90 ? -0.059 -3.044 12.479 1.00 84.25 90 ILE A O 1
ATOM 708 N N . ASP A 1 91 ? -2.072 -2.081 12.810 1.00 85.31 91 ASP A N 1
ATOM 709 C CA . ASP A 1 91 ? -2.801 -3.304 13.112 1.00 85.31 91 ASP A CA 1
ATOM 710 C C . ASP A 1 91 ? -2.998 -4.130 11.830 1.00 85.31 91 ASP A C 1
ATOM 712 O O . ASP A 1 91 ? -3.901 -3.905 11.022 1.00 85.31 91 ASP A O 1
ATOM 716 N N . GLN A 1 92 ? -2.123 -5.118 11.641 1.00 83.12 92 GLN A N 1
ATOM 717 C CA . GLN A 1 92 ? -2.133 -6.009 10.477 1.00 83.12 92 GLN A CA 1
ATOM 718 C C . GLN A 1 92 ? -3.421 -6.841 10.383 1.00 83.12 92 GLN A C 1
ATOM 720 O O . GLN A 1 92 ? -3.791 -7.267 9.293 1.00 83.12 92 GLN A O 1
ATOM 725 N N . SER A 1 93 ? -4.152 -7.040 11.488 1.00 82.81 93 SER A N 1
ATOM 726 C CA . SER A 1 93 ? -5.415 -7.790 11.462 1.00 82.81 93 SER A CA 1
ATOM 727 C C . SER A 1 93 ? -6.509 -7.098 10.638 1.00 82.81 93 SER A C 1
ATOM 729 O O . SER A 1 93 ? -7.445 -7.754 10.181 1.00 82.81 93 SER A O 1
ATOM 731 N N . LYS A 1 94 ? -6.377 -5.785 10.403 1.00 84.06 94 LYS A N 1
ATOM 732 C CA . LYS A 1 94 ? -7.308 -4.973 9.604 1.00 84.06 94 LYS A CA 1
ATOM 733 C C . LYS A 1 94 ? -6.992 -4.957 8.109 1.00 84.06 94 LYS A C 1
ATOM 735 O O . LYS A 1 94 ? -7.765 -4.415 7.317 1.00 84.06 94 LYS A O 1
ATOM 740 N N . VAL A 1 95 ? -5.845 -5.508 7.714 1.00 88.88 95 VAL A N 1
ATOM 741 C CA . VAL A 1 95 ? -5.396 -5.514 6.323 1.00 88.88 95 VAL A CA 1
ATOM 742 C C . VAL A 1 95 ? -5.877 -6.792 5.651 1.00 88.88 95 VAL A C 1
ATOM 744 O O . VAL A 1 95 ? -5.400 -7.896 5.909 1.00 88.88 95 VAL A O 1
ATOM 747 N N . ASN A 1 96 ? -6.810 -6.638 4.721 1.00 87.75 96 ASN A N 1
ATOM 748 C CA . ASN A 1 96 ? -7.424 -7.763 4.018 1.00 87.75 96 ASN A CA 1
ATOM 749 C C . ASN A 1 96 ? -6.813 -7.989 2.636 1.00 87.75 96 ASN A C 1
ATOM 751 O O . ASN A 1 96 ? -6.961 -9.067 2.058 1.00 87.75 96 ASN A O 1
ATOM 755 N N . LEU A 1 97 ? -6.123 -6.978 2.106 1.00 89.81 97 LEU A N 1
ATOM 756 C CA . LEU A 1 97 ? -5.523 -7.019 0.786 1.00 89.81 97 LEU A CA 1
ATOM 757 C C . LEU A 1 97 ? -4.132 -6.386 0.795 1.00 89.81 97 LEU A C 1
ATOM 759 O O . LEU A 1 97 ? -3.929 -5.254 1.232 1.00 89.81 97 LEU A O 1
ATOM 763 N N . VAL A 1 98 ? -3.174 -7.120 0.235 1.00 91.62 98 VAL A N 1
ATOM 764 C CA . VAL A 1 98 ? -1.839 -6.611 -0.077 1.00 91.62 98 VAL A CA 1
ATOM 765 C C . VAL A 1 98 ? -1.655 -6.637 -1.587 1.00 91.62 98 VAL A C 1
ATOM 767 O O . VAL A 1 98 ? -1.717 -7.697 -2.213 1.00 91.62 98 VAL A O 1
ATOM 770 N N . VAL A 1 99 ? -1.389 -5.473 -2.170 1.00 93.25 99 VAL A N 1
ATOM 771 C CA . VAL A 1 99 ? -1.109 -5.318 -3.598 1.00 93.25 99 VAL A CA 1
ATOM 772 C C . VAL A 1 99 ? 0.379 -5.054 -3.776 1.00 93.25 99 VAL A C 1
ATOM 774 O O . VAL A 1 99 ? 0.912 -4.054 -3.308 1.00 93.25 99 VAL A O 1
ATOM 777 N N . ASN A 1 100 ? 1.064 -5.941 -4.492 1.00 94.06 100 ASN A N 1
ATOM 778 C CA . ASN A 1 100 ? 2.411 -5.665 -4.982 1.00 94.06 100 ASN A CA 1
ATOM 779 C C . ASN A 1 100 ? 2.293 -4.951 -6.329 1.00 94.06 100 ASN A C 1
ATOM 781 O O . ASN A 1 100 ? 2.231 -5.612 -7.363 1.00 94.06 100 ASN A O 1
ATOM 785 N N . TYR A 1 101 ? 2.234 -3.620 -6.304 1.00 94.81 101 TYR A N 1
ATOM 786 C CA . TYR A 1 101 ? 2.207 -2.809 -7.522 1.00 94.81 101 TYR A CA 1
ATOM 787 C C . TYR A 1 101 ? 3.496 -3.009 -8.330 1.00 94.81 101 TYR A C 1
ATOM 789 O O . TYR A 1 101 ? 3.466 -3.251 -9.537 1.00 94.81 101 TYR A O 1
ATOM 797 N N . ASP A 1 102 ? 4.627 -2.989 -7.621 1.00 92.44 102 ASP A N 1
ATOM 798 C CA . ASP A 1 102 ? 5.918 -3.428 -8.131 1.00 92.44 102 ASP A CA 1
ATOM 799 C C . ASP A 1 102 ? 6.374 -4.670 -7.370 1.00 92.44 102 ASP A C 1
ATOM 801 O O . ASP A 1 102 ? 6.424 -4.683 -6.133 1.00 92.44 102 ASP A O 1
ATOM 805 N N . LEU A 1 103 ? 6.755 -5.717 -8.104 1.00 90.88 103 LEU A N 1
ATOM 806 C CA . LEU A 1 103 ? 7.366 -6.891 -7.491 1.00 90.88 103 LEU A CA 1
ATOM 807 C C . LEU A 1 103 ? 8.734 -6.523 -6.892 1.00 90.88 103 LEU A C 1
ATOM 809 O O . LEU A 1 103 ? 9.505 -5.788 -7.518 1.00 90.88 103 LEU A O 1
ATOM 813 N N . PRO A 1 104 ? 9.055 -7.024 -5.687 1.00 90.25 104 PRO A N 1
ATOM 814 C CA . PRO A 1 104 ? 10.330 -6.739 -5.057 1.00 90.25 104 PRO A CA 1
ATOM 815 C C . PRO A 1 104 ? 11.446 -7.491 -5.789 1.00 90.25 104 PRO A C 1
ATOM 817 O O . PRO A 1 104 ? 11.384 -8.708 -5.980 1.00 90.25 104 PRO A O 1
ATOM 820 N N . VAL A 1 105 ? 12.482 -6.758 -6.189 1.00 90.75 105 VAL A N 1
ATOM 821 C CA . VAL A 1 105 ? 13.660 -7.275 -6.902 1.00 90.75 105 VAL A CA 1
ATOM 822 C C . VAL A 1 105 ? 14.931 -6.866 -6.170 1.00 90.75 105 VAL A C 1
ATOM 824 O O . VAL A 1 105 ? 14.939 -5.875 -5.435 1.00 90.75 105 VAL A O 1
ATOM 827 N N . LYS A 1 106 ? 16.014 -7.626 -6.338 1.00 88.81 106 LYS A N 1
ATOM 828 C CA . LYS A 1 106 ? 17.287 -7.310 -5.677 1.00 88.81 106 LYS A CA 1
ATOM 829 C C . LYS A 1 106 ? 17.881 -6.025 -6.252 1.00 88.81 106 LYS A C 1
ATOM 831 O O . LYS A 1 106 ? 17.951 -5.863 -7.466 1.00 88.81 106 LYS A O 1
ATOM 836 N N . PHE A 1 107 ? 18.387 -5.149 -5.382 1.00 85.38 107 PHE A N 1
ATOM 837 C CA . PHE A 1 107 ? 18.969 -3.863 -5.788 1.00 85.38 107 PHE A CA 1
ATOM 838 C C . PHE A 1 107 ? 20.123 -4.031 -6.793 1.00 85.38 107 PHE A C 1
ATOM 840 O O . PHE A 1 107 ? 20.111 -3.421 -7.856 1.00 85.38 107 PHE A O 1
ATOM 847 N N . ASN A 1 108 ? 21.061 -4.940 -6.505 1.00 90.19 108 ASN A N 1
ATOM 848 C CA . ASN A 1 108 ? 22.219 -5.197 -7.370 1.00 90.19 108 ASN A CA 1
ATOM 849 C C . ASN A 1 108 ? 21.896 -6.058 -8.604 1.00 90.19 108 ASN A C 1
ATOM 851 O O . ASN A 1 108 ? 22.745 -6.206 -9.478 1.00 90.19 108 ASN A O 1
ATOM 855 N N . LYS A 1 109 ? 20.705 -6.672 -8.664 1.00 90.38 109 LYS A N 1
ATOM 856 C CA . LYS A 1 109 ? 20.282 -7.566 -9.752 1.00 90.38 109 LYS A CA 1
ATOM 857 C C . LYS A 1 109 ? 18.763 -7.484 -9.956 1.00 90.38 109 LYS A C 1
ATOM 859 O O . LYS A 1 109 ? 18.040 -8.360 -9.484 1.00 90.38 109 LYS A O 1
ATOM 864 N N . PRO A 1 110 ? 18.263 -6.459 -10.671 1.00 85.56 110 PRO A N 1
ATOM 865 C CA . PRO A 1 110 ? 16.825 -6.216 -10.815 1.00 85.56 110 PRO A CA 1
ATOM 866 C C . PRO A 1 110 ? 16.045 -7.306 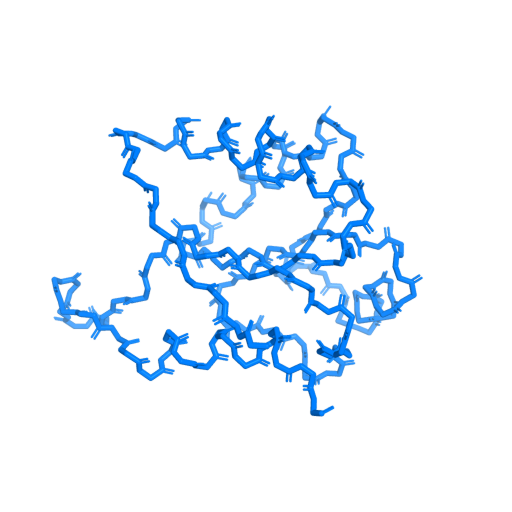-11.568 1.00 85.56 110 PRO A C 1
ATOM 868 O O . PRO A 1 110 ? 14.819 -7.265 -11.591 1.00 85.56 110 PRO A O 1
ATOM 871 N N . THR A 1 111 ? 16.734 -8.263 -12.193 1.00 89.50 111 THR A N 1
ATOM 872 C CA . THR A 1 111 ? 16.138 -9.455 -12.814 1.00 89.50 111 THR A CA 1
ATOM 873 C C . THR A 1 111 ? 15.857 -10.572 -11.808 1.00 89.50 111 THR A C 1
ATOM 875 O O . THR A 1 111 ? 15.067 -11.468 -12.097 1.00 89.50 111 THR A O 1
ATOM 878 N N . GLU A 1 112 ? 16.482 -10.537 -10.628 1.00 91.50 112 GLU A N 1
ATOM 879 C CA . GLU A 1 112 ? 16.291 -11.535 -9.581 1.00 91.50 112 GLU A CA 1
ATOM 880 C C . GLU A 1 112 ? 15.227 -11.068 -8.572 1.00 91.50 112 GLU A C 1
ATOM 882 O O . GLU A 1 112 ? 15.308 -9.943 -8.057 1.00 91.50 112 GLU A O 1
ATOM 887 N N . PRO A 1 113 ? 14.250 -11.925 -8.224 1.00 91.00 113 PRO A N 1
ATOM 888 C CA . PRO A 1 113 ? 13.250 -11.590 -7.222 1.00 91.00 113 PRO A CA 1
ATOM 889 C C . PRO A 1 113 ? 13.876 -11.497 -5.826 1.00 91.00 113 PRO A C 1
ATOM 891 O O . PRO A 1 113 ? 14.786 -12.251 -5.466 1.00 91.00 113 PRO A O 1
ATOM 894 N N . TYR A 1 114 ? 13.344 -10.592 -5.007 1.00 92.06 114 TYR A N 1
ATOM 895 C CA . TYR A 1 114 ? 13.683 -10.490 -3.591 1.00 92.06 114 TYR A CA 1
ATOM 896 C C . TYR A 1 114 ? 12.600 -11.182 -2.753 1.00 92.06 114 TYR A C 1
ATOM 898 O O . TYR A 1 114 ? 11.703 -10.551 -2.192 1.00 92.06 114 TYR A O 1
ATOM 906 N N . ASN A 1 115 ? 12.689 -12.513 -2.680 1.00 90.56 115 ASN A N 1
ATOM 907 C CA . ASN A 1 115 ? 11.668 -13.371 -2.066 1.00 90.56 115 ASN A CA 1
ATOM 908 C C . ASN A 1 115 ? 11.390 -13.044 -0.591 1.00 90.56 115 ASN A C 1
ATOM 910 O O . ASN A 1 115 ? 10.241 -13.091 -0.166 1.00 90.56 115 ASN A O 1
ATOM 914 N N . GLU A 1 116 ? 12.409 -12.682 0.189 1.00 88.25 116 GLU A N 1
ATOM 915 C CA . GLU A 1 116 ? 12.241 -12.333 1.607 1.00 88.25 116 GLU A CA 1
ATOM 916 C C . GLU A 1 116 ? 11.339 -11.110 1.792 1.00 88.25 116 GLU A C 1
ATOM 918 O O . GLU A 1 116 ? 10.428 -11.137 2.618 1.00 88.25 116 GLU A O 1
ATOM 923 N N . ILE A 1 117 ? 11.529 -10.073 0.969 1.00 88.88 117 ILE A N 1
ATOM 924 C CA . ILE A 1 117 ? 10.680 -8.878 0.979 1.00 88.88 117 ILE A CA 1
ATOM 925 C C . ILE A 1 117 ? 9.272 -9.218 0.501 1.00 88.88 117 ILE A C 1
ATOM 927 O O . ILE A 1 117 ? 8.301 -8.780 1.113 1.00 88.88 117 ILE A O 1
ATOM 931 N N . TYR A 1 118 ? 9.135 -10.049 -0.536 1.00 88.88 118 TYR A N 1
ATOM 932 C CA . TYR A 1 118 ? 7.817 -10.513 -0.972 1.00 88.88 118 TYR A CA 1
ATOM 933 C C . TYR A 1 118 ? 7.064 -11.202 0.173 1.00 88.88 118 TYR A C 1
ATOM 935 O O . TYR A 1 118 ? 5.925 -10.850 0.474 1.00 88.88 118 TYR A O 1
ATOM 943 N N . LEU A 1 119 ? 7.720 -12.137 0.866 1.00 88.00 119 LEU A N 1
ATOM 944 C CA . LEU A 1 119 ? 7.138 -12.834 2.009 1.00 88.00 119 LEU A CA 1
ATOM 945 C C . LEU A 1 119 ? 6.829 -11.875 3.162 1.00 88.00 119 LEU A C 1
ATOM 947 O O . LEU A 1 119 ? 5.761 -11.998 3.759 1.00 88.00 119 LEU A O 1
ATOM 951 N N . LEU A 1 120 ? 7.701 -10.905 3.451 1.00 88.12 120 LEU A N 1
ATOM 952 C CA . LEU A 1 120 ? 7.469 -9.887 4.477 1.00 88.12 120 LEU A CA 1
ATOM 953 C C . LEU A 1 120 ? 6.206 -9.066 4.182 1.00 88.12 120 LEU A C 1
ATOM 955 O O . LEU A 1 120 ? 5.354 -8.940 5.058 1.00 88.12 120 LEU A O 1
ATOM 959 N N . ARG A 1 121 ? 6.027 -8.597 2.941 1.00 88.88 121 ARG A N 1
ATOM 960 C CA . ARG A 1 121 ? 4.822 -7.867 2.511 1.00 88.88 121 ARG A CA 1
ATOM 961 C C . ARG A 1 121 ? 3.545 -8.692 2.698 1.00 88.88 121 ARG A C 1
ATOM 963 O O . ARG A 1 121 ? 2.511 -8.152 3.067 1.00 88.88 121 ARG A O 1
ATOM 970 N N . THR A 1 122 ? 3.600 -10.010 2.497 1.00 85.56 122 THR A N 1
ATOM 971 C CA . THR A 1 122 ? 2.414 -10.875 2.670 1.00 85.56 122 THR A CA 1
ATOM 972 C C . THR A 1 122 ? 2.010 -11.080 4.127 1.00 85.56 122 THR A C 1
ATOM 974 O O . THR A 1 122 ? 0.865 -11.443 4.387 1.00 85.56 122 THR A O 1
ATOM 977 N N . ARG A 1 123 ? 2.915 -10.839 5.088 1.00 84.06 123 ARG A N 1
ATOM 978 C CA . ARG A 1 123 ? 2.600 -10.964 6.520 1.00 84.06 123 ARG A CA 1
ATOM 979 C C . ARG A 1 123 ? 1.562 -9.943 6.967 1.00 84.06 123 ARG A C 1
ATOM 981 O O . ARG A 1 123 ? 0.759 -10.284 7.817 1.00 84.06 123 ARG A O 1
ATOM 988 N N . PHE A 1 124 ? 1.490 -8.784 6.308 1.00 80.62 124 PHE A N 1
ATOM 989 C CA . PHE A 1 124 ? 0.482 -7.772 6.617 1.00 80.62 124 PHE A CA 1
ATOM 990 C C . PHE A 1 124 ? -0.953 -8.278 6.460 1.00 80.62 124 PHE A C 1
ATOM 992 O O . PHE A 1 124 ? -1.808 -7.800 7.174 1.00 80.62 124 PHE A O 1
ATOM 999 N N . SER A 1 125 ? -1.227 -9.252 5.584 1.00 73.75 125 SER A N 1
ATOM 1000 C CA . SER A 1 125 ? -2.574 -9.833 5.433 1.00 73.75 125 SER A CA 1
ATOM 1001 C C . SER A 1 125 ? -2.793 -11.092 6.286 1.00 73.75 125 SER A C 1
ATOM 1003 O O . SER A 1 125 ? -3.886 -11.660 6.314 1.00 73.75 125 SER A O 1
ATOM 1005 N N . LYS A 1 126 ? -1.756 -11.555 6.989 1.00 62.06 126 LYS A N 1
ATOM 1006 C CA . LYS A 1 126 ? -1.842 -12.656 7.944 1.00 62.06 126 LYS A CA 1
ATOM 1007 C C . LYS A 1 126 ? -2.087 -12.058 9.325 1.00 62.06 126 LYS A C 1
ATOM 1009 O O . LYS A 1 126 ? -1.156 -11.951 10.116 1.00 62.06 126 LYS A O 1
ATOM 1014 N N . GLY A 1 127 ? -3.325 -11.659 9.614 1.00 54.03 127 GLY A N 1
ATOM 1015 C CA . GLY A 1 127 ? -3.738 -11.557 11.014 1.00 54.03 127 GLY A CA 1
ATOM 1016 C C . GLY A 1 127 ? -3.378 -12.871 11.722 1.00 54.03 127 GLY A C 1
ATOM 1017 O O . GLY A 1 127 ? -3.595 -13.939 11.140 1.00 54.03 127 GLY A O 1
ATOM 1018 N N . ASN A 1 128 ? -2.734 -12.775 12.891 1.00 39.97 128 ASN A N 1
ATOM 1019 C CA . ASN A 1 128 ? -2.475 -13.926 13.765 1.00 39.97 128 ASN A CA 1
ATOM 1020 C C . ASN A 1 128 ? -3.772 -14.679 14.072 1.00 39.97 128 ASN A C 1
ATOM 1022 O O . ASN A 1 128 ? -4.787 -13.994 14.334 1.00 39.97 128 ASN A O 1
#

Sequence (128 aa):
MMRFYKVNLPDEQSKITVIRDKILALGEGIGQTIIFVRSKRTAPILHEALAEHGYAVTLTQGSDRDKLTKDFNDGSIRVLISTDVVARDIDQSKVNLVVNYDLPVKFNKPTEPYNEIYLLRTRFSKGN

Foldseek 3Di:
DDDDDDDDADDLVRLLCCCQVPVVVVCVVQFAEEEADQDPVVQVVSQVSNVVVPAQEDEPPPDDQVVVQVCRQVRVRRYYYYHLDHRPSHQLCRHQYYHHSDFAADPVGRVHGPVVSVVVSVVSNDDD

pLDDT: mean 87.5, std 9.49, range [39.97, 96.06]

Radius of gyration: 13.97 Å; chains: 1; bounding box: 39×32×35 Å

Organism: Helianthus annuus (NCBI:txid4232)

InterPro domains:
  IPR001650 Helicase, C-terminal domain-like [PF00271] (22-107)
  IPR001650 Helicase, C-terminal domain-like [PS51194] (18-128)
  IPR027417 P-loop containing nucleoside triphosphate hydrolase [G3DSA:3.40.50.300] (6-123)
  IPR027417 P-loop containing nucleoside triphosphate hydrolase [SSF52540] (8-106)

Secondary structure (DSSP, 8-state):
---------SSHHHHHHHIIIIIITTTTTT-EEEEE-S-TTHHHHHHHHHHTTT--EEESSSS-HHHHHHHHHTTS--EEEESS---TTS-GGGEEEEEESS--EETTEEEEE-HHHHHHHHHTT---